Protein AF-A0A1G7ACK4-F1 (afdb_monomer)

Foldseek 3Di:
DDPVVVVVVVVVVVVVVVCVVVVPADDLCLLLCLLAVLCVLVQCFFVSVVVVVVVLVVPDDDPPRDPQLLVVLVVSLVSLVVSLVSLVPHDDDPLSPQLSVLSNVLSVLSNVCSVPLSNVLSVCVRVVPDPVVSVVSSVVCCPPSVVVNVVSNVSNVVSSVVSCVVNVHDDDDDDD

Mean predicted aligned error: 7.52 Å

Solvent-accessible surface area (backbone atoms only — not comparable to full-atom values): 9971 Å² total; per-residue (Å²): 135,53,77,67,56,54,53,51,51,54,53,53,53,54,55,58,57,66,54,54,75,67,73,78,60,80,52,71,64,58,52,44,42,47,38,46,57,58,46,63,83,61,52,58,53,48,54,53,33,56,54,50,52,55,49,46,62,72,74,55,80,65,95,86,58,74,82,46,47,49,59,50,46,50,57,50,49,54,51,48,51,53,45,43,51,54,41,70,69,52,82,78,44,91,84,48,37,67,35,43,55,30,27,50,53,35,44,54,50,50,52,50,40,50,74,43,64,51,42,53,52,21,45,39,59,67,70,64,54,59,64,71,60,53,53,51,52,39,52,56,36,41,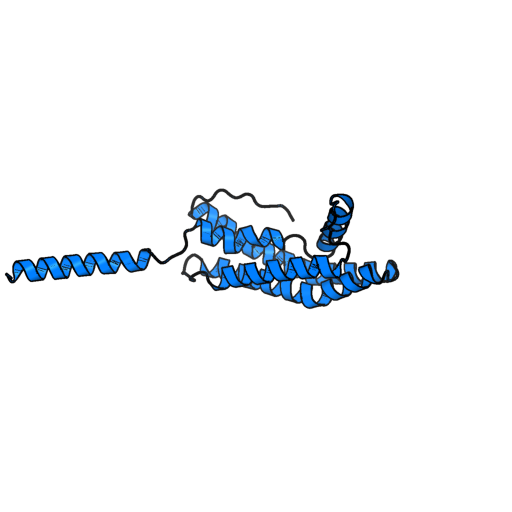73,50,58,33,54,60,45,50,57,34,50,51,53,22,48,60,43,41,56,51,51,28,61,78,68,72,51,88,80,88,81,77,90,116

Nearest PDB structures (foldseek):
  8eat-assembly1_o  TM=4.303E-01  e=1.686E+00  Saccharomyces cerevisiae
  6pe4-assembly1_H  TM=4.263E-01  e=5.429E+00  Saccharomyces cerevisiae S288C
  8omq-assembly1_B  TM=2.177E-01  e=5.429E+00  Homo sapiens

Radius of gyration: 22.84 Å; Cα contacts (8 Å, |Δi|>4): 135; chains: 1; bounding box: 39×34×85 Å

Sequence (176 aa):
MSLQSIRIYVLMVAVLTATACKFQQNSPEEYFDQAALNTNDISRFGTYYFEGYQKYLKSTSGSGKVTSCEEYLKNSISRAENNLEKVKQLKQTTETRQMLEASIALHSYVLTSYKSEHLEIAKMIDMHEPEAQINQALTSLDNKPYNAFIDKYNKLWKLASKYAKDNKIEVEEMPF

Structure (mmCIF, N/CA/C/O backbone):
data_AF-A0A1G7ACK4-F1
#
_entry.id   AF-A0A1G7ACK4-F1
#
loop_
_atom_site.group_PDB
_atom_site.id
_atom_site.type_symbol
_atom_site.label_atom_id
_atom_site.label_alt_id
_atom_site.label_comp_id
_atom_site.label_asym_id
_atom_site.label_entity_id
_atom_site.label_seq_id
_atom_site.pdbx_PDB_ins_code
_atom_site.Cartn_x
_atom_site.Cartn_y
_atom_site.Cartn_z
_atom_site.occupancy
_atom_site.B_iso_or_equiv
_atom_site.auth_seq_id
_atom_site.auth_comp_id
_atom_site.auth_asym_id
_atom_site.auth_atom_id
_atom_site.pdbx_PDB_model_num
ATOM 1 N N . MET A 1 1 ? -10.278 10.382 61.209 1.00 59.22 1 MET A N 1
ATOM 2 C CA . MET A 1 1 ? -11.071 10.200 59.971 1.00 59.22 1 MET A CA 1
ATOM 3 C C . MET A 1 1 ? -12.175 9.193 60.272 1.00 59.22 1 MET A C 1
ATOM 5 O O . MET A 1 1 ? -11.853 8.156 60.837 1.00 59.22 1 MET A O 1
ATOM 9 N N . SER A 1 2 ? -13.454 9.509 60.031 1.00 71.62 2 SER A N 1
ATOM 10 C CA . SER A 1 2 ? -14.555 8.610 60.426 1.00 71.62 2 SER A CA 1
ATOM 11 C C . SER A 1 2 ? -14.668 7.415 59.469 1.00 71.62 2 SER A C 1
ATOM 13 O O . SER A 1 2 ? -14.250 7.496 58.311 1.00 71.62 2 SER A O 1
ATOM 15 N N . LEU A 1 3 ? -15.262 6.306 59.926 1.00 71.69 3 LEU A N 1
ATOM 16 C CA . LEU A 1 3 ? -15.507 5.115 59.095 1.00 71.69 3 LEU A CA 1
ATOM 17 C C . LEU A 1 3 ? -16.347 5.448 57.843 1.00 71.69 3 LEU A C 1
ATOM 19 O O . LEU A 1 3 ? -16.203 4.827 56.792 1.00 71.69 3 LEU A O 1
ATOM 23 N N . GLN A 1 4 ? -17.197 6.471 57.954 1.00 71.81 4 GLN A N 1
ATOM 24 C CA . GLN A 1 4 ? -18.022 6.999 56.873 1.00 71.81 4 GLN A CA 1
ATOM 25 C C . GLN A 1 4 ? -17.174 7.758 55.840 1.00 71.81 4 GLN A C 1
ATOM 27 O O . GLN A 1 4 ? -17.337 7.538 54.643 1.00 71.81 4 GLN A O 1
ATOM 32 N N . SER A 1 5 ? -16.205 8.565 56.292 1.00 68.19 5 SER A N 1
ATOM 33 C CA . SER A 1 5 ? -15.234 9.227 55.415 1.00 68.19 5 SER A CA 1
ATOM 34 C C . SER A 1 5 ? -14.391 8.208 54.643 1.00 68.19 5 SER A C 1
ATOM 36 O O . SER A 1 5 ? -14.234 8.351 53.437 1.00 68.19 5 SER A O 1
ATOM 38 N N . ILE A 1 6 ? -13.919 7.136 55.293 1.00 72.00 6 ILE A N 1
ATOM 39 C CA . ILE A 1 6 ? -13.129 6.072 54.639 1.00 72.00 6 ILE A CA 1
ATOM 40 C C . ILE A 1 6 ? -13.931 5.388 53.524 1.00 72.00 6 ILE A C 1
ATOM 42 O O . ILE A 1 6 ? -13.412 5.196 52.428 1.00 72.00 6 ILE A O 1
ATOM 46 N N . ARG A 1 7 ? -15.210 5.065 53.766 1.00 70.75 7 ARG A N 1
ATOM 47 C CA . ARG A 1 7 ? -16.089 4.456 52.750 1.00 70.75 7 ARG A CA 1
ATOM 48 C C . ARG A 1 7 ? -16.307 5.367 51.544 1.00 70.75 7 ARG A C 1
ATOM 50 O O . ARG A 1 7 ? -16.275 4.879 50.421 1.00 70.75 7 ARG A O 1
ATOM 57 N N . ILE A 1 8 ? -16.485 6.670 51.772 1.00 71.25 8 ILE A N 1
ATOM 58 C CA . ILE A 1 8 ? -16.633 7.662 50.69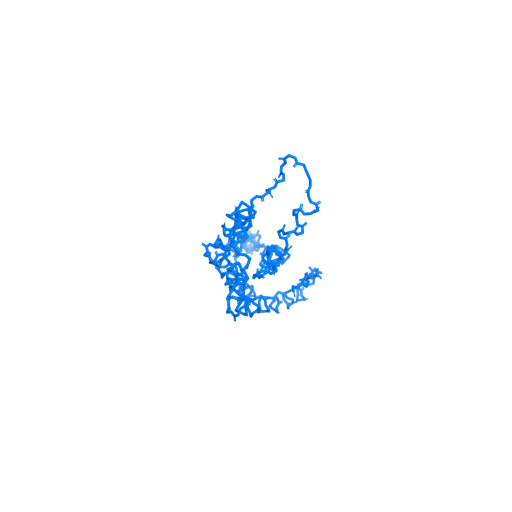8 1.00 71.25 8 ILE A CA 1
ATOM 59 C C . ILE A 1 8 ? -15.342 7.754 49.877 1.00 71.25 8 ILE A C 1
ATOM 61 O O . ILE A 1 8 ? -15.412 7.696 48.653 1.00 71.25 8 ILE A O 1
ATOM 65 N N . TYR A 1 9 ? -14.171 7.810 50.520 1.00 72.69 9 TYR A N 1
ATOM 66 C CA . TYR A 1 9 ? -12.887 7.840 49.810 1.00 72.69 9 TYR A CA 1
ATOM 67 C C . TYR A 1 9 ? -12.640 6.566 48.992 1.00 72.69 9 TYR A C 1
ATOM 69 O O . TYR A 1 9 ? -12.238 6.662 47.837 1.00 72.69 9 TYR A O 1
ATOM 77 N N . VAL A 1 10 ? -12.940 5.382 49.536 1.00 72.12 10 VAL A N 1
ATOM 78 C CA . VAL A 1 10 ? -12.799 4.107 48.807 1.00 72.12 10 VAL A CA 1
ATOM 79 C C . VAL A 1 10 ? -13.729 4.051 47.587 1.00 72.12 10 VAL A C 1
ATOM 81 O O . VAL A 1 10 ? -13.295 3.644 46.511 1.00 72.12 10 VAL A O 1
ATOM 84 N N . LEU A 1 11 ? -14.977 4.519 47.713 1.00 65.62 11 LEU A N 1
ATOM 85 C CA . LEU A 1 11 ? -15.921 4.615 46.591 1.00 65.62 11 LEU A CA 1
ATOM 86 C C . LEU A 1 11 ? -15.464 5.623 45.527 1.00 65.62 11 LEU A C 1
ATOM 88 O O . LEU A 1 11 ? -15.563 5.340 44.337 1.00 65.62 11 LEU A O 1
ATOM 92 N N . MET A 1 12 ? -14.915 6.770 45.931 1.00 64.88 12 MET A N 1
ATOM 93 C CA . MET A 1 12 ? -14.420 7.794 45.003 1.00 64.88 12 MET A CA 1
ATOM 94 C C . MET A 1 12 ? -13.190 7.305 44.218 1.00 64.88 12 MET A C 1
ATOM 96 O O . MET A 1 12 ? -13.116 7.490 43.006 1.00 64.88 12 MET A O 1
ATOM 100 N N . VAL A 1 13 ? -12.262 6.606 44.882 1.00 64.62 13 VAL A N 1
ATOM 101 C CA . VAL A 1 13 ? -11.075 5.994 44.252 1.00 64.62 13 VAL A CA 1
ATOM 102 C C . VAL A 1 13 ? -11.465 4.851 43.298 1.00 64.62 13 VAL A C 1
ATOM 104 O O . VAL A 1 13 ? -10.876 4.714 42.223 1.00 64.62 13 VAL A O 1
ATOM 107 N N . ALA A 1 14 ? -12.495 4.067 43.627 1.00 61.28 14 ALA A N 1
ATOM 108 C CA . ALA A 1 14 ? -13.016 3.018 42.745 1.00 61.28 14 ALA A CA 1
ATOM 109 C C . ALA A 1 14 ? -13.688 3.582 41.475 1.00 61.28 14 ALA A C 1
ATOM 111 O O . ALA A 1 14 ? -13.541 3.018 40.392 1.00 61.28 14 ALA A O 1
ATOM 112 N N . VAL A 1 15 ? -14.374 4.727 41.571 1.00 60.00 15 VAL A N 1
ATOM 113 C CA . VAL A 1 15 ? -14.981 5.402 40.408 1.00 60.00 15 VAL A CA 1
ATOM 114 C C . VAL A 1 15 ? -13.918 6.063 39.518 1.00 60.00 15 VAL A C 1
ATOM 116 O O . VAL A 1 15 ? -14.025 5.997 38.294 1.00 60.00 15 VAL A O 1
ATOM 119 N N . LEU A 1 16 ? -12.859 6.635 40.105 1.00 56.66 16 LEU A N 1
ATOM 120 C CA . LEU A 1 16 ? -11.752 7.268 39.368 1.00 56.66 16 LEU A CA 1
ATOM 121 C C . LEU A 1 16 ? -10.859 6.259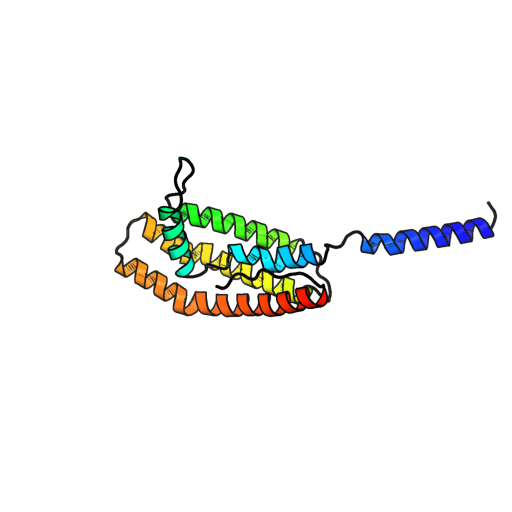 38.619 1.00 56.66 16 LEU A C 1
ATOM 123 O O . LEU A 1 16 ? -10.307 6.584 37.571 1.00 56.66 16 LEU A O 1
ATOM 127 N N . THR A 1 17 ? -10.730 5.025 39.112 1.00 56.56 17 THR A N 1
ATOM 128 C CA . THR A 1 17 ? -9.944 3.969 38.440 1.00 56.56 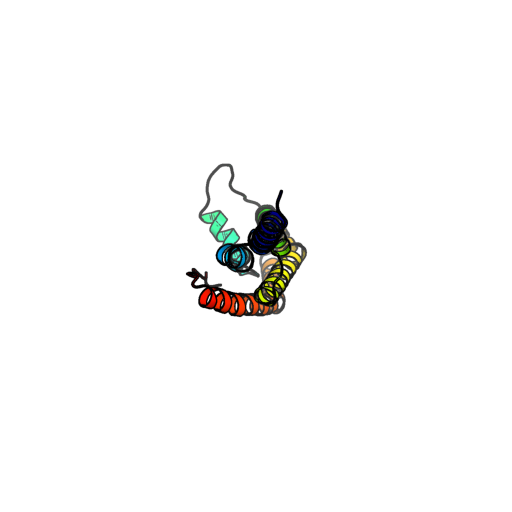17 THR A CA 1
ATOM 129 C C . THR A 1 17 ? -10.719 3.260 37.323 1.00 56.56 17 THR A C 1
ATOM 131 O O . THR A 1 17 ? -10.113 2.809 36.351 1.00 56.56 17 THR A O 1
ATOM 134 N N . ALA A 1 18 ? -12.055 3.222 37.393 1.00 55.41 18 ALA A N 1
ATOM 135 C CA . ALA A 1 18 ? -12.898 2.629 36.351 1.00 55.41 18 ALA A CA 1
ATOM 136 C C . ALA A 1 18 ? -12.983 3.485 35.069 1.00 55.41 18 ALA A C 1
ATOM 138 O O . ALA A 1 18 ? -13.183 2.946 33.978 1.00 55.41 18 ALA A O 1
ATOM 139 N N . THR A 1 19 ? -12.814 4.809 35.169 1.00 52.72 19 THR A N 1
ATOM 140 C CA . THR A 1 19 ? -12.807 5.713 34.005 1.00 52.72 19 THR A CA 1
ATOM 141 C C . THR A 1 19 ? -11.440 5.799 33.328 1.00 52.72 19 THR A C 1
ATOM 143 O O . THR A 1 19 ? -11.391 5.959 32.112 1.00 52.72 19 THR A O 1
ATOM 146 N N . ALA A 1 20 ? -10.338 5.596 34.059 1.00 51.69 20 ALA A N 1
ATOM 147 C CA . ALA A 1 20 ? -8.980 5.636 33.506 1.00 51.69 20 ALA A CA 1
ATOM 148 C C . ALA A 1 20 ? -8.730 4.573 32.415 1.00 51.69 20 ALA A C 1
ATOM 150 O O . ALA A 1 20 ? -8.031 4.841 31.443 1.00 51.69 20 ALA A O 1
ATOM 151 N N . CYS A 1 21 ? -9.375 3.401 32.496 1.00 50.31 21 CYS A N 1
ATOM 152 C CA . CYS A 1 21 ? -9.277 2.372 31.450 1.00 50.31 21 CYS A CA 1
ATOM 153 C C . CYS A 1 21 ? -9.909 2.781 30.104 1.00 50.31 21 CYS A C 1
ATOM 155 O O . CYS A 1 21 ? -9.610 2.154 29.088 1.00 50.31 21 CYS A O 1
ATOM 157 N N . LYS A 1 22 ? -10.769 3.812 30.078 1.00 49.31 22 LYS A N 1
ATOM 158 C CA . LYS A 1 22 ? -11.385 4.342 28.848 1.00 49.31 22 LYS A CA 1
ATOM 159 C C . LYS A 1 22 ? -10.587 5.484 28.206 1.00 49.31 22 LYS A C 1
ATOM 161 O O . LYS A 1 22 ? -10.892 5.853 27.083 1.00 49.31 22 LYS A O 1
ATOM 166 N N . PHE A 1 23 ? -9.572 6.022 28.887 1.00 51.78 23 PHE A N 1
ATOM 167 C CA . PHE A 1 23 ? -8.777 7.166 28.413 1.00 51.78 23 PHE A CA 1
ATOM 168 C C . PHE A 1 23 ? -7.562 6.783 27.557 1.00 51.78 23 PHE A C 1
ATOM 170 O O . PHE A 1 23 ? -6.808 7.652 27.136 1.00 51.78 23 PHE A O 1
ATOM 177 N N . GLN A 1 24 ? -7.361 5.492 27.295 1.00 58.88 24 GLN A N 1
ATOM 178 C CA . GLN A 1 24 ? -6.158 4.971 26.641 1.00 58.88 24 GLN A CA 1
ATOM 179 C C . GLN A 1 24 ? -6.489 4.181 25.371 1.00 58.88 24 GLN A C 1
ATOM 181 O O . GLN A 1 24 ? -5.847 3.179 25.056 1.00 58.88 24 GLN A O 1
ATOM 186 N N . GLN A 1 25 ? -7.559 4.580 24.689 1.00 74.00 25 GLN A N 1
ATOM 187 C CA . GLN A 1 25 ? -8.041 3.931 23.481 1.00 74.00 25 GLN A CA 1
ATOM 188 C C . GLN A 1 25 ? -8.150 4.976 22.376 1.00 74.00 25 GLN A C 1
ATOM 190 O O . GLN A 1 25 ? -8.609 6.087 22.637 1.00 74.00 25 GLN A O 1
ATOM 195 N N . ASN A 1 26 ? -7.706 4.617 21.173 1.00 90.19 26 ASN A N 1
ATOM 196 C CA . ASN A 1 26 ? -7.825 5.474 20.002 1.00 90.19 26 ASN A CA 1
ATOM 197 C C . ASN A 1 26 ? -9.290 5.850 19.736 1.00 90.19 26 ASN A C 1
ATOM 199 O O . ASN A 1 26 ? -10.195 5.063 20.046 1.00 90.19 26 ASN A O 1
ATOM 203 N N . SER A 1 27 ? -9.524 7.036 19.170 1.00 93.75 27 SER A N 1
ATOM 204 C CA . SER A 1 27 ? -10.869 7.414 18.722 1.00 93.75 27 SER A CA 1
ATOM 205 C C . SER A 1 27 ? -11.306 6.546 17.534 1.00 93.75 27 SER A C 1
ATOM 207 O O . SER A 1 27 ? -10.454 5.968 16.849 1.00 93.75 27 SER A O 1
ATOM 209 N N . PRO A 1 28 ? -12.617 6.426 17.258 1.00 95.44 28 PRO A N 1
ATOM 210 C CA . PRO A 1 28 ? -13.073 5.728 16.064 1.00 95.44 28 PRO A CA 1
ATOM 211 C C . PRO A 1 28 ? -12.461 6.267 14.768 1.00 95.44 28 PRO A C 1
ATOM 213 O O . PRO A 1 28 ? -12.048 5.491 13.911 1.00 95.44 28 PRO A O 1
ATOM 216 N N . GLU A 1 29 ? -12.327 7.583 14.653 1.00 95.69 29 GLU A N 1
ATOM 217 C CA . GLU A 1 29 ? -11.665 8.244 13.529 1.00 95.69 29 GLU A CA 1
ATOM 218 C C . GLU A 1 29 ? -10.207 7.793 13.413 1.00 95.69 29 GLU A C 1
ATOM 220 O O . GLU A 1 29 ? -9.797 7.348 12.350 1.00 95.69 29 GLU A O 1
ATOM 225 N N . GLU A 1 30 ? -9.444 7.772 14.510 1.00 95.94 30 GLU A N 1
ATOM 226 C CA . GLU A 1 30 ? -8.055 7.298 14.485 1.00 95.94 30 GLU A CA 1
ATOM 227 C C . GLU A 1 30 ? -7.936 5.830 14.046 1.00 95.94 30 GLU A C 1
ATOM 229 O O . GLU A 1 30 ? -7.008 5.482 13.312 1.00 95.94 30 GLU A O 1
ATOM 234 N N . TYR A 1 31 ? -8.864 4.961 14.468 1.00 97.00 31 TYR A N 1
ATOM 235 C CA . TYR A 1 31 ? -8.914 3.577 13.989 1.00 97.00 31 TYR A CA 1
ATOM 236 C C . TYR A 1 31 ? -9.194 3.510 12.488 1.00 97.00 31 TYR A C 1
ATOM 238 O O . TYR A 1 31 ? -8.528 2.750 11.783 1.00 97.00 31 TYR A O 1
ATOM 246 N N . PHE A 1 32 ? -10.179 4.267 12.006 1.00 96.75 32 PHE A N 1
ATOM 247 C CA . PHE A 1 32 ? -10.557 4.280 10.597 1.00 96.75 32 PHE A CA 1
ATOM 248 C C . PHE A 1 32 ? -9.438 4.851 9.720 1.00 96.75 32 PHE A C 1
ATOM 250 O O . PHE A 1 32 ? -9.041 4.223 8.738 1.00 96.75 32 PHE A O 1
ATOM 257 N N . ASP A 1 33 ? -8.869 5.986 10.114 1.00 96.06 33 ASP A N 1
ATOM 258 C CA . ASP A 1 33 ? -7.818 6.674 9.374 1.00 96.06 33 ASP A CA 1
ATOM 259 C C . ASP A 1 33 ? -6.591 5.782 9.215 1.00 96.06 33 ASP A C 1
ATOM 261 O O . ASP A 1 33 ? -6.061 5.589 8.118 1.00 96.06 33 ASP A O 1
ATOM 265 N N . GLN A 1 34 ? -6.150 5.185 10.321 1.00 97.38 34 GLN A N 1
ATOM 266 C CA . GLN A 1 34 ? -4.948 4.371 10.313 1.00 97.38 34 GLN A CA 1
ATOM 267 C C . GLN A 1 34 ? -5.159 3.027 9.621 1.00 97.38 34 GLN A C 1
ATOM 269 O O . GLN A 1 34 ? -4.292 2.617 8.851 1.00 97.38 34 GLN A O 1
ATOM 274 N N . ALA A 1 35 ? -6.283 2.348 9.868 1.00 97.31 35 ALA A N 1
ATOM 275 C CA . ALA A 1 35 ? -6.522 1.011 9.334 1.00 97.31 35 ALA A CA 1
ATOM 276 C C . ALA A 1 35 ? -7.034 1.006 7.890 1.00 97.31 35 ALA A C 1
ATOM 278 O O . ALA A 1 35 ? -6.751 0.050 7.169 1.00 97.31 35 ALA A O 1
ATOM 279 N N . ALA A 1 36 ? -7.784 2.026 7.470 1.00 95.94 36 ALA A N 1
ATOM 280 C CA . ALA A 1 36 ? -8.447 2.066 6.171 1.00 95.94 36 ALA A CA 1
ATOM 281 C C . ALA A 1 36 ? -7.974 3.236 5.309 1.00 95.94 36 ALA A C 1
ATOM 283 O O . ALA A 1 36 ? -7.438 2.995 4.228 1.00 95.94 36 ALA A O 1
ATOM 284 N N . LEU A 1 37 ? -8.096 4.484 5.772 1.00 95.06 37 LEU A N 1
ATOM 285 C CA . LEU A 1 37 ? -7.825 5.651 4.922 1.00 95.06 37 LEU A CA 1
ATOM 286 C C . LEU A 1 37 ? -6.371 5.692 4.428 1.00 95.06 37 LEU A C 1
ATOM 288 O O . LEU A 1 37 ? -6.121 5.915 3.245 1.00 95.06 37 LEU A O 1
ATOM 292 N N . ASN A 1 38 ? -5.408 5.366 5.292 1.00 95.69 38 ASN A N 1
ATOM 293 C CA . ASN A 1 38 ? -3.988 5.268 4.935 1.00 95.69 38 ASN A CA 1
ATOM 294 C C . ASN A 1 38 ? -3.686 4.204 3.863 1.00 95.69 38 ASN A C 1
ATOM 296 O O . ASN A 1 38 ? -2.600 4.209 3.279 1.00 95.69 38 ASN A O 1
ATOM 300 N N . THR A 1 39 ? -4.621 3.295 3.568 1.00 95.69 39 THR A N 1
ATOM 301 C CA . THR A 1 39 ? -4.455 2.331 2.469 1.00 95.69 39 THR A CA 1
ATOM 302 C C . THR A 1 39 ? -4.629 2.962 1.091 1.00 95.69 39 THR A C 1
ATOM 304 O O . THR A 1 39 ? -4.218 2.376 0.090 1.00 95.69 39 THR A O 1
ATOM 307 N N . ASN A 1 40 ? -5.113 4.205 1.022 1.00 92.38 40 ASN A N 1
ATOM 308 C CA . ASN A 1 40 ? -5.085 5.006 -0.197 1.00 92.38 40 ASN A CA 1
ATOM 309 C C . ASN A 1 40 ? -3.657 5.173 -0.746 1.00 92.38 40 ASN A C 1
ATOM 311 O O . ASN A 1 40 ? -3.478 5.153 -1.965 1.00 92.38 40 ASN A O 1
ATOM 315 N N . ASP A 1 41 ? -2.634 5.223 0.118 1.00 92.81 41 ASP A N 1
ATOM 316 C CA . ASP A 1 41 ? -1.218 5.293 -0.286 1.00 92.81 41 ASP A CA 1
ATOM 317 C C . ASP A 1 41 ? -0.728 4.039 -1.034 1.00 92.81 41 ASP A C 1
ATOM 319 O O . ASP A 1 41 ? 0.283 4.089 -1.739 1.00 92.81 41 ASP A O 1
ATOM 323 N N . ILE A 1 42 ? -1.427 2.912 -0.876 1.00 95.31 42 ILE A N 1
ATOM 324 C CA . ILE A 1 42 ? -1.111 1.620 -1.504 1.00 95.31 42 ILE A CA 1
ATOM 325 C C . ILE A 1 42 ? -2.202 1.147 -2.476 1.00 95.31 42 ILE A C 1
ATOM 327 O O . ILE A 1 42 ? -2.154 0.012 -2.939 1.00 95.31 42 ILE A O 1
ATOM 331 N N . SER A 1 43 ? -3.178 2.005 -2.790 1.00 92.12 43 SER A N 1
ATOM 332 C CA . SER A 1 43 ? -4.294 1.689 -3.697 1.00 92.12 43 SER A CA 1
ATOM 333 C C . SER A 1 43 ? -3.845 1.495 -5.149 1.00 92.12 43 SER A C 1
ATOM 335 O O . SER A 1 43 ? -4.418 0.700 -5.889 1.00 92.12 43 SER A O 1
ATOM 337 N N . ARG A 1 44 ? -2.776 2.192 -5.555 1.00 90.00 44 ARG A N 1
ATOM 338 C CA . ARG A 1 44 ? -2.163 2.060 -6.880 1.00 90.00 44 ARG A CA 1
ATOM 339 C C . ARG A 1 44 ? -1.201 0.880 -6.874 1.00 90.00 44 ARG A C 1
ATOM 341 O O . ARG A 1 44 ? -0.007 1.066 -6.680 1.00 90.00 44 ARG A O 1
ATOM 348 N N . PHE A 1 45 ? -1.738 -0.322 -7.035 1.00 94.81 45 PHE A N 1
ATOM 349 C CA . PHE A 1 45 ? -0.980 -1.572 -7.078 1.00 94.81 45 PHE A CA 1
ATOM 350 C C . PHE A 1 45 ? -0.937 -2.145 -8.502 1.00 94.81 45 PHE A C 1
ATOM 352 O O . PHE A 1 45 ? -1.801 -1.837 -9.321 1.00 94.81 45 PHE A O 1
ATOM 359 N N . GLY A 1 46 ? 0.040 -3.003 -8.801 1.00 95.44 46 GLY A N 1
ATOM 360 C CA . GLY A 1 46 ? 0.159 -3.627 -10.120 1.00 95.44 46 GLY A CA 1
ATOM 361 C C . GLY A 1 46 ? 0.683 -2.649 -11.170 1.00 95.44 46 GLY A C 1
ATOM 362 O O . GLY A 1 46 ? 1.400 -1.700 -10.841 1.00 95.44 46 GLY A O 1
ATOM 363 N N . THR A 1 47 ? 0.288 -2.826 -12.431 1.00 95.38 47 THR A N 1
ATOM 364 C CA . THR A 1 47 ? 0.645 -1.888 -13.512 1.00 95.38 47 THR A CA 1
ATOM 365 C C . THR A 1 47 ? 0.221 -0.450 -13.204 1.00 95.38 47 THR A C 1
ATOM 367 O O . THR A 1 47 ? 0.952 0.496 -13.512 1.00 95.38 47 THR A O 1
ATOM 370 N N . TYR A 1 48 ? -0.897 -0.268 -12.493 1.00 94.25 48 TYR A N 1
ATOM 371 C CA . TYR A 1 48 ? -1.406 1.055 -12.130 1.00 94.25 48 TYR A CA 1
ATOM 372 C C . TYR A 1 48 ? -0.427 1.870 -11.262 1.00 94.25 48 TYR A C 1
ATOM 374 O O . TYR A 1 48 ? -0.399 3.104 -11.331 1.00 94.25 48 TYR A O 1
ATOM 382 N N . TYR A 1 49 ? 0.446 1.203 -10.497 1.00 96.75 49 TYR A N 1
ATOM 383 C CA . TYR A 1 49 ? 1.541 1.863 -9.783 1.00 96.75 49 TYR A CA 1
ATOM 384 C C . TYR A 1 49 ? 2.461 2.638 -10.744 1.00 96.75 49 TYR A C 1
ATOM 386 O O . TYR A 1 49 ? 2.763 3.819 -10.538 1.00 96.75 49 TYR A O 1
ATOM 394 N N . PHE A 1 50 ? 2.877 1.980 -11.827 1.00 97.81 50 PHE A N 1
ATOM 395 C CA . PHE A 1 50 ? 3.836 2.513 -12.792 1.00 97.81 50 PHE A CA 1
ATOM 396 C C . PHE A 1 50 ? 3.222 3.595 -13.680 1.00 97.81 50 PHE A C 1
ATOM 398 O O . PHE A 1 50 ? 3.886 4.586 -13.992 1.00 97.81 50 PHE A O 1
ATOM 405 N N . GLU A 1 51 ? 1.934 3.489 -14.006 1.00 95.56 51 GLU A N 1
ATOM 406 C CA . GLU A 1 51 ? 1.187 4.584 -14.634 1.00 95.56 51 GLU A CA 1
ATOM 407 C C . GLU A 1 51 ? 1.167 5.838 -13.744 1.00 95.56 51 GLU A C 1
ATOM 409 O O . GLU A 1 51 ? 1.336 6.967 -14.221 1.00 95.56 51 GLU A O 1
ATOM 414 N N . GLY A 1 52 ? 1.008 5.645 -12.430 1.00 95.38 52 GLY A N 1
ATOM 415 C CA . GLY A 1 52 ? 1.102 6.704 -11.428 1.00 95.38 52 GLY A CA 1
ATOM 416 C C . GLY A 1 52 ? 2.471 7.386 -11.422 1.00 95.38 52 GLY A C 1
ATOM 417 O O . GLY A 1 52 ? 2.543 8.618 -11.425 1.00 95.38 52 GLY A O 1
ATOM 418 N N . TYR A 1 53 ? 3.548 6.602 -11.485 1.00 97.19 53 TYR A N 1
ATOM 419 C CA . TYR A 1 53 ? 4.914 7.115 -11.609 1.00 97.19 53 TYR A CA 1
ATOM 420 C C . TYR A 1 53 ? 5.120 7.911 -12.912 1.00 97.19 53 TYR A C 1
ATOM 422 O O . TYR A 1 53 ? 5.631 9.033 -12.879 1.00 97.19 53 TYR A O 1
ATOM 430 N N . GLN A 1 54 ? 4.641 7.411 -14.055 1.00 96.06 54 GLN A N 1
ATOM 431 C CA . GLN A 1 54 ? 4.714 8.146 -15.324 1.00 96.06 54 GLN A CA 1
ATOM 432 C C . GLN A 1 54 ? 3.937 9.470 -15.281 1.00 96.06 54 GLN A C 1
ATOM 434 O O . GLN A 1 54 ? 4.405 10.483 -15.807 1.00 96.06 54 GLN A O 1
ATOM 439 N N . LYS A 1 55 ? 2.755 9.493 -14.648 1.00 95.25 55 LYS A N 1
ATOM 440 C CA . LYS A 1 55 ? 2.003 10.734 -14.406 1.00 95.25 55 LYS A CA 1
ATOM 441 C C . LYS A 1 55 ? 2.795 11.699 -13.529 1.00 95.25 55 LYS A C 1
ATOM 443 O O . LYS A 1 55 ? 2.927 12.858 -13.912 1.00 95.25 55 LYS A O 1
ATOM 448 N N . TYR A 1 56 ? 3.369 11.222 -12.424 1.00 95.31 56 TYR A N 1
ATOM 449 C CA . TYR A 1 56 ? 4.222 12.021 -11.540 1.00 95.31 56 TYR A CA 1
ATOM 450 C C . TYR A 1 56 ? 5.385 12.672 -12.305 1.00 95.31 56 TYR A C 1
ATOM 452 O O . TYR A 1 56 ? 5.605 13.879 -12.192 1.00 95.31 56 TYR A O 1
ATOM 460 N N . LEU A 1 57 ? 6.077 11.920 -13.169 1.00 95.50 57 LEU A N 1
ATOM 461 C CA . LEU A 1 57 ? 7.149 12.470 -14.002 1.00 95.50 57 LEU A CA 1
ATOM 462 C C . LEU A 1 57 ? 6.669 13.594 -14.929 1.00 95.50 57 LEU A C 1
ATOM 464 O O . LEU A 1 57 ? 7.436 14.516 -15.202 1.00 95.50 57 LEU A O 1
ATOM 468 N N . LYS A 1 58 ? 5.429 13.542 -15.416 1.00 94.62 58 LYS A N 1
ATOM 469 C CA . LYS A 1 58 ? 4.863 14.576 -16.295 1.00 94.62 58 LYS A CA 1
ATOM 470 C C . LYS A 1 58 ? 4.363 15.794 -15.517 1.00 94.62 58 LYS A C 1
ATOM 472 O O . LYS A 1 58 ? 4.476 16.909 -16.015 1.00 94.62 58 LYS A O 1
ATOM 477 N N . SER A 1 59 ? 3.813 15.593 -14.319 1.00 93.81 59 SER A N 1
ATOM 478 C CA . SER A 1 59 ? 3.157 16.647 -13.535 1.00 93.81 59 SER A CA 1
ATOM 479 C C . SER A 1 59 ? 4.067 17.363 -12.540 1.00 93.81 59 SER A C 1
ATOM 481 O O . SER A 1 59 ? 3.709 18.432 -12.055 1.00 93.81 59 SER A O 1
ATOM 483 N N . THR A 1 60 ? 5.214 16.780 -12.188 1.00 91.75 60 THR A N 1
ATOM 484 C CA . THR A 1 60 ? 6.100 17.319 -11.150 1.00 91.75 60 THR A CA 1
ATOM 485 C C . THR A 1 60 ? 7.361 17.938 -11.752 1.00 91.75 60 THR A C 1
ATOM 487 O O . THR A 1 60 ? 8.019 17.363 -12.626 1.00 91.75 60 THR A O 1
ATOM 490 N N . SER A 1 61 ? 7.724 19.115 -11.244 1.00 91.38 61 SER A N 1
ATOM 491 C CA . SER A 1 61 ? 8.918 19.885 -11.605 1.00 91.38 61 SER A CA 1
ATOM 492 C C . SER A 1 61 ? 9.640 20.386 -10.354 1.00 91.38 61 SER A C 1
ATOM 494 O O . SER A 1 61 ? 9.017 20.546 -9.308 1.00 91.38 61 SER A O 1
ATOM 496 N N . GLY A 1 62 ? 10.934 20.686 -10.470 1.00 92.50 62 GLY A N 1
ATOM 497 C CA . GLY A 1 62 ? 11.749 21.235 -9.381 1.00 92.50 62 GLY A CA 1
ATOM 498 C C . GLY A 1 62 ? 12.947 20.354 -9.030 1.00 92.50 62 GLY A C 1
ATOM 499 O O . GLY A 1 62 ? 13.042 19.209 -9.467 1.00 92.50 62 GLY A O 1
ATOM 500 N N . SER A 1 63 ? 13.869 20.902 -8.239 1.00 83.62 63 SER A N 1
ATOM 501 C CA . SER A 1 63 ? 15.142 20.257 -7.880 1.00 83.62 63 SER A CA 1
ATOM 502 C C . SER A 1 63 ? 14.994 19.008 -7.003 1.00 83.62 63 SER A C 1
ATOM 504 O O . SER A 1 63 ? 15.900 18.187 -6.981 1.00 83.62 63 SER A O 1
ATOM 506 N N . GLY A 1 64 ? 13.864 18.842 -6.309 1.00 87.88 64 GLY A N 1
ATOM 507 C CA . GLY A 1 64 ? 13.550 17.655 -5.501 1.00 87.88 64 GLY A CA 1
ATOM 508 C C . GLY A 1 64 ? 12.741 16.581 -6.236 1.00 87.88 64 GLY A C 1
ATOM 509 O O . GLY A 1 64 ? 12.172 15.701 -5.594 1.00 87.88 64 GLY A O 1
ATOM 510 N N . LYS A 1 65 ? 12.605 16.679 -7.564 1.00 92.94 65 LYS A N 1
ATOM 511 C CA . LYS A 1 65 ? 11.869 15.693 -8.358 1.00 92.94 65 LYS A CA 1
ATOM 512 C C . LYS A 1 65 ? 12.620 14.363 -8.372 1.00 92.94 65 LYS A C 1
ATOM 514 O O . LYS A 1 65 ? 13.763 14.303 -8.811 1.00 92.94 65 LYS A O 1
ATOM 519 N N . VAL A 1 66 ? 11.930 13.296 -7.985 1.00 94.50 66 VAL A N 1
ATOM 520 C CA . VAL A 1 66 ? 12.462 11.933 -8.034 1.00 94.50 66 VAL A CA 1
ATOM 521 C C . VAL A 1 66 ? 12.348 11.402 -9.459 1.00 94.50 66 VAL A C 1
ATOM 523 O O . VAL A 1 66 ? 11.250 11.188 -9.962 1.00 94.50 66 VAL A O 1
ATOM 526 N N . THR A 1 67 ? 13.465 11.214 -10.152 1.00 93.88 67 THR A N 1
ATOM 527 C CA . THR A 1 67 ? 13.435 10.740 -11.544 1.00 93.88 67 THR A CA 1
ATOM 528 C C . THR A 1 67 ? 13.620 9.238 -11.677 1.00 93.88 67 THR A C 1
ATOM 530 O O . THR A 1 67 ? 13.163 8.701 -12.674 1.00 93.88 67 THR A O 1
ATOM 533 N N . SER A 1 68 ? 14.206 8.554 -10.692 1.00 97.81 68 SER A N 1
ATOM 534 C CA . SER A 1 68 ? 14.316 7.089 -10.673 1.00 97.81 68 SER A CA 1
ATOM 535 C C . SER A 1 68 ? 13.002 6.441 -10.232 1.00 97.81 68 SER A C 1
ATOM 537 O O . SER A 1 68 ? 12.393 6.843 -9.236 1.00 97.81 68 SER A O 1
ATOM 539 N N . CYS A 1 69 ? 12.571 5.418 -10.966 1.00 98.31 69 CYS A N 1
ATOM 540 C CA . CYS A 1 69 ? 11.440 4.581 -10.601 1.00 98.31 69 CYS A CA 1
ATOM 541 C C . CYS A 1 69 ? 11.735 3.807 -9.309 1.00 98.31 69 CYS A C 1
ATOM 543 O O . CYS A 1 69 ? 10.883 3.747 -8.421 1.00 98.31 69 CYS A O 1
ATOM 545 N N . GLU A 1 70 ? 12.958 3.286 -9.150 1.00 98.44 70 GLU A N 1
ATOM 546 C CA . GLU A 1 70 ? 13.380 2.605 -7.923 1.00 98.44 70 GLU A CA 1
ATOM 547 C C . GLU A 1 70 ? 13.320 3.540 -6.704 1.00 98.44 70 GLU A C 1
ATOM 549 O O . GLU A 1 70 ? 12.820 3.155 -5.647 1.00 98.44 70 GLU A O 1
ATOM 554 N N . GLU A 1 71 ? 13.791 4.781 -6.824 1.00 98.12 71 GLU A N 1
ATOM 555 C CA . GLU A 1 71 ? 13.716 5.761 -5.735 1.00 98.12 71 GLU A CA 1
ATOM 556 C C . GLU A 1 71 ? 12.264 6.155 -5.412 1.00 98.12 71 GLU A C 1
ATOM 558 O O . GLU A 1 71 ? 11.876 6.239 -4.241 1.00 98.12 71 GLU A O 1
ATOM 563 N N . TYR A 1 72 ? 11.422 6.317 -6.436 1.00 98.00 72 TYR A N 1
ATOM 564 C CA . TYR A 1 72 ? 9.989 6.562 -6.264 1.00 98.00 72 TYR A CA 1
ATOM 565 C C . TYR A 1 72 ? 9.299 5.409 -5.504 1.00 98.00 72 TYR A C 1
ATOM 567 O O . TYR A 1 72 ? 8.494 5.640 -4.585 1.00 98.00 72 TYR A O 1
ATOM 575 N N . LEU A 1 73 ? 9.687 4.166 -5.807 1.00 98.50 73 LEU A N 1
ATOM 576 C CA . LEU A 1 73 ? 9.238 2.964 -5.107 1.00 98.50 73 LEU A CA 1
ATOM 577 C C . LEU A 1 73 ? 9.763 2.871 -3.679 1.00 98.50 73 LEU A C 1
ATOM 579 O O . LEU A 1 73 ? 8.975 2.590 -2.778 1.00 98.50 73 LEU A O 1
ATOM 583 N N . LYS A 1 74 ? 11.032 3.197 -3.419 1.00 98.31 74 LYS A 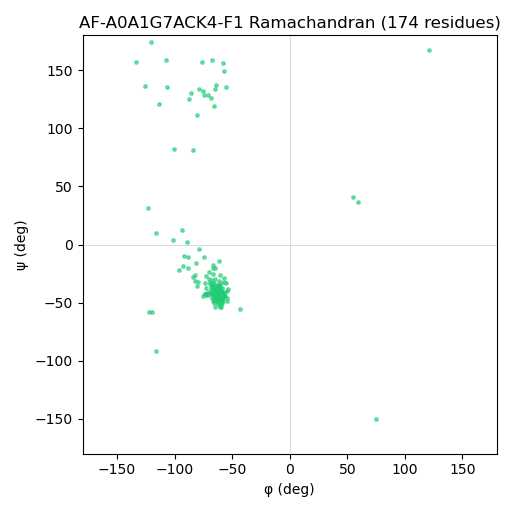N 1
ATOM 584 C CA . LYS A 1 74 ? 11.588 3.243 -2.053 1.00 98.31 74 LYS A CA 1
ATOM 585 C C . LYS A 1 74 ? 10.811 4.197 -1.151 1.00 98.31 74 LYS A C 1
ATOM 587 O O . LYS A 1 74 ? 10.473 3.842 -0.022 1.00 98.31 74 LYS A O 1
ATOM 592 N N . ASN A 1 75 ? 10.451 5.370 -1.666 1.00 97.38 75 ASN A N 1
ATOM 593 C CA . ASN A 1 75 ? 9.616 6.322 -0.932 1.00 97.38 75 ASN A CA 1
ATOM 594 C C . ASN A 1 75 ? 8.221 5.750 -0.631 1.00 97.38 75 ASN A C 1
ATOM 596 O O . ASN A 1 75 ? 7.668 5.981 0.444 1.00 97.38 75 ASN A O 1
ATOM 600 N N . SER A 1 76 ? 7.661 4.978 -1.564 1.00 97.75 76 SER A N 1
ATOM 601 C CA . SER A 1 76 ? 6.362 4.313 -1.398 1.00 97.75 76 SER A CA 1
ATOM 602 C C . SER A 1 76 ? 6.425 3.166 -0.382 1.00 97.75 76 SER A C 1
ATOM 604 O O . SER A 1 76 ? 5.541 3.061 0.466 1.00 97.75 76 SER A O 1
ATOM 606 N N . ILE A 1 77 ? 7.498 2.367 -0.401 1.00 98.56 77 ILE A N 1
ATOM 607 C CA . ILE A 1 77 ? 7.782 1.321 0.593 1.00 98.56 77 ILE A CA 1
ATOM 608 C C . ILE A 1 77 ? 7.878 1.934 1.990 1.00 98.56 77 ILE A C 1
ATOM 610 O O . ILE A 1 77 ? 7.172 1.484 2.884 1.00 98.56 77 ILE A O 1
ATOM 614 N N . SER A 1 78 ? 8.672 2.994 2.164 1.00 98.38 78 SER A N 1
ATOM 615 C CA . SER A 1 78 ? 8.843 3.662 3.462 1.00 98.38 78 SER A CA 1
ATOM 616 C C . SER A 1 78 ? 7.511 4.159 4.039 1.00 98.38 78 SER A C 1
ATOM 618 O O . SER A 1 78 ? 7.193 3.909 5.203 1.00 98.38 78 SER A O 1
ATOM 620 N N . ARG A 1 79 ? 6.663 4.801 3.220 1.00 97.81 79 ARG A N 1
ATOM 621 C CA . ARG A 1 79 ? 5.310 5.199 3.650 1.00 97.81 79 ARG A CA 1
ATOM 622 C C . ARG A 1 79 ? 4.449 3.994 4.035 1.00 97.81 79 ARG A C 1
ATOM 624 O O . ARG A 1 79 ? 3.824 4.014 5.093 1.00 97.81 79 ARG A O 1
ATOM 631 N N . ALA A 1 80 ? 4.446 2.938 3.223 1.00 98.12 80 ALA A N 1
ATOM 632 C CA . ALA A 1 80 ? 3.665 1.734 3.490 1.00 98.12 80 ALA A CA 1
ATOM 633 C C . ALA A 1 80 ? 4.125 0.985 4.758 1.00 98.12 80 ALA A C 1
ATOM 635 O O . ALA A 1 80 ? 3.282 0.465 5.486 1.00 98.12 80 ALA A O 1
ATOM 636 N N . GLU A 1 81 ? 5.428 0.958 5.055 1.00 98.62 81 GLU A N 1
ATOM 637 C CA . GLU A 1 81 ? 5.981 0.404 6.300 1.00 98.62 81 GLU A CA 1
ATOM 638 C C . GLU A 1 81 ? 5.546 1.213 7.520 1.00 98.62 81 GLU A C 1
ATOM 640 O O . GLU A 1 81 ? 5.073 0.638 8.500 1.00 98.62 81 GLU A O 1
ATOM 645 N N . ASN A 1 82 ? 5.632 2.543 7.438 1.00 98.50 82 ASN A N 1
ATOM 646 C CA . ASN A 1 82 ? 5.172 3.426 8.507 1.00 98.50 82 ASN A CA 1
ATOM 647 C C . ASN A 1 82 ? 3.669 3.264 8.768 1.00 98.50 82 ASN A C 1
ATOM 649 O O . ASN A 1 82 ? 3.244 3.219 9.921 1.00 98.50 82 ASN A O 1
ATOM 653 N N . ASN A 1 83 ? 2.856 3.149 7.714 1.00 98.44 83 ASN A N 1
ATOM 654 C CA . ASN A 1 83 ? 1.417 2.929 7.854 1.00 98.44 83 ASN A CA 1
ATOM 655 C C . ASN A 1 83 ? 1.116 1.551 8.466 1.00 98.44 83 ASN A C 1
ATOM 657 O O . ASN A 1 83 ? 0.297 1.465 9.378 1.00 98.44 83 ASN A O 1
ATOM 661 N N . LEU A 1 84 ? 1.829 0.493 8.062 1.00 98.69 84 LEU A N 1
ATOM 662 C CA . LEU A 1 84 ? 1.702 -0.826 8.688 1.00 98.69 84 LEU A CA 1
ATOM 663 C C . LEU A 1 84 ? 2.045 -0.791 10.184 1.00 98.69 84 LEU A C 1
ATOM 665 O O . LEU A 1 84 ? 1.356 -1.419 10.987 1.00 98.69 84 LEU A O 1
ATOM 669 N N . GLU A 1 85 ? 3.102 -0.076 10.566 1.00 98.38 85 GLU A N 1
ATOM 670 C CA . GLU A 1 85 ? 3.505 0.038 11.967 1.00 98.38 85 GLU A CA 1
ATOM 671 C C . GLU A 1 85 ? 2.450 0.771 12.804 1.00 98.38 85 GLU A C 1
ATOM 673 O O . GLU A 1 85 ? 2.072 0.282 13.866 1.00 98.38 85 GLU A O 1
ATOM 678 N N . LYS A 1 86 ? 1.884 1.871 12.289 1.00 97.69 86 LYS A N 1
ATOM 679 C CA . LYS A 1 86 ? 0.757 2.569 12.933 1.00 97.69 86 LYS A CA 1
ATOM 680 C C . LYS A 1 86 ? -0.413 1.621 13.208 1.00 97.69 86 LYS A C 1
ATOM 682 O O . LYS A 1 86 ? -0.884 1.536 14.338 1.00 97.69 86 LYS A O 1
ATOM 687 N N . VAL A 1 87 ? -0.820 0.826 12.213 1.00 97.88 87 VAL A N 1
ATOM 688 C CA . VAL A 1 87 ? -1.921 -0.143 12.371 1.00 97.88 87 VAL A CA 1
ATOM 689 C C . VAL A 1 87 ? -1.610 -1.192 13.439 1.00 97.88 87 VAL A C 1
ATOM 691 O O . VAL A 1 87 ? -2.488 -1.542 14.225 1.00 97.88 87 VAL A O 1
ATOM 694 N N . LYS A 1 88 ? -0.367 -1.684 13.506 1.00 97.19 88 LYS A N 1
ATOM 695 C CA . LYS A 1 88 ? 0.060 -2.659 14.525 1.00 97.19 88 LYS A CA 1
ATOM 696 C C . LYS A 1 88 ? 0.075 -2.090 15.944 1.00 97.19 88 LYS A C 1
ATOM 698 O O . LYS A 1 88 ? -0.050 -2.858 16.895 1.00 97.19 88 LYS A O 1
ATOM 703 N N . GLN A 1 89 ? 0.235 -0.777 16.091 1.00 96.25 89 GLN A N 1
ATOM 704 C CA . GLN A 1 89 ? 0.232 -0.096 17.387 1.00 96.25 89 GLN A CA 1
ATOM 705 C C . GLN A 1 89 ? -1.181 0.184 17.914 1.00 96.25 89 GLN A C 1
ATOM 707 O O . GLN A 1 89 ? -1.349 0.426 19.111 1.00 96.25 89 GLN A O 1
ATOM 712 N N . LEU A 1 90 ? -2.207 0.109 17.059 1.00 95.50 90 LEU A N 1
ATOM 713 C CA . LEU A 1 90 ? -3.595 0.257 17.484 1.00 95.50 90 LEU A CA 1
ATOM 714 C C . LEU A 1 90 ? -4.000 -0.879 18.422 1.00 95.50 90 LEU A C 1
ATOM 716 O O . LEU A 1 90 ? -3.811 -2.066 18.146 1.00 95.50 90 LEU A O 1
ATOM 720 N N . LYS A 1 91 ? -4.653 -0.521 19.529 1.00 93.31 91 LYS A N 1
ATOM 721 C CA . LYS A 1 91 ? -5.178 -1.516 20.465 1.00 93.31 91 LYS A CA 1
ATOM 722 C C . LYS A 1 91 ? -6.288 -2.321 19.796 1.00 93.31 91 LYS A C 1
ATOM 724 O O . LYS A 1 91 ? -7.335 -1.782 19.443 1.00 93.31 91 LYS A O 1
ATOM 729 N N . GLN A 1 92 ? -6.106 -3.627 19.683 1.00 93.50 92 GLN A N 1
ATOM 730 C CA . GLN A 1 92 ? -7.131 -4.502 19.132 1.00 93.50 92 GLN A CA 1
ATOM 731 C C . GLN A 1 92 ? -8.312 -4.655 20.102 1.00 93.50 92 GLN A C 1
ATOM 733 O O . GLN A 1 92 ? -8.133 -5.001 21.272 1.00 93.50 92 GLN A O 1
ATOM 738 N N . THR A 1 93 ? -9.534 -4.430 19.615 1.00 93.38 93 THR A N 1
ATOM 739 C CA . THR A 1 93 ? -10.776 -4.678 20.365 1.00 93.38 93 THR A CA 1
ATOM 740 C C . THR A 1 93 ? -11.655 -5.690 19.645 1.00 93.38 93 THR A C 1
ATOM 742 O O . THR A 1 93 ? -11.355 -6.122 18.532 1.00 93.38 93 THR A O 1
ATOM 745 N N . THR A 1 94 ? -12.764 -6.094 20.269 1.00 93.56 94 THR A N 1
ATOM 746 C CA . THR A 1 94 ? -13.723 -6.990 19.612 1.00 93.56 94 THR A CA 1
ATOM 747 C C . THR A 1 94 ? -14.320 -6.396 18.345 1.00 93.56 94 THR A C 1
ATOM 749 O O . THR A 1 94 ? -14.511 -7.140 17.386 1.00 93.56 94 THR A O 1
ATOM 752 N N . GLU A 1 95 ? -14.556 -5.086 18.336 1.00 94.00 95 GLU A N 1
ATOM 753 C CA . GLU A 1 95 ? -15.108 -4.351 17.200 1.00 94.00 95 GLU A CA 1
ATOM 754 C C . GLU A 1 95 ? -14.069 -4.152 16.089 1.00 94.00 95 GLU A C 1
ATOM 756 O O . GLU A 1 95 ? -14.360 -4.396 14.921 1.00 94.00 95 GLU A O 1
ATOM 761 N N . THR A 1 96 ? -12.835 -3.774 16.439 1.00 96.31 96 THR A N 1
ATOM 762 C CA . THR A 1 96 ? -11.823 -3.365 15.449 1.00 96.31 96 THR A CA 1
ATOM 763 C C . THR A 1 96 ? -10.995 -4.525 14.903 1.00 96.31 96 THR A C 1
ATOM 765 O O . THR A 1 96 ? -10.432 -4.413 13.816 1.00 96.31 96 THR A O 1
ATOM 768 N N . ARG A 1 97 ? -10.948 -5.666 15.607 1.00 97.44 97 ARG A N 1
ATOM 769 C CA . ARG A 1 97 ? -10.097 -6.827 15.285 1.00 97.44 97 ARG A CA 1
ATOM 770 C C . ARG A 1 97 ? -10.069 -7.197 13.807 1.00 97.44 97 ARG A C 1
ATOM 772 O O . ARG A 1 97 ? -8.993 -7.261 13.227 1.00 97.44 97 ARG A O 1
ATOM 779 N N . GLN A 1 98 ? -11.229 -7.436 13.200 1.00 98.25 98 GLN A N 1
ATOM 780 C CA . GLN A 1 98 ? -11.273 -7.928 11.821 1.00 98.25 98 GLN A CA 1
ATOM 781 C C . GLN A 1 98 ? -10.756 -6.887 10.822 1.00 98.25 98 GLN A C 1
ATOM 783 O O . GLN A 1 98 ? -10.097 -7.253 9.850 1.00 98.25 98 GLN A O 1
ATOM 788 N N . MET A 1 99 ? -11.033 -5.602 11.067 1.00 98.38 99 MET A N 1
ATOM 789 C CA . MET A 1 99 ? -10.549 -4.500 10.235 1.00 98.38 99 MET A CA 1
ATOM 790 C C . MET A 1 99 ? -9.026 -4.362 10.345 1.00 98.38 99 MET A C 1
ATOM 792 O O . MET A 1 99 ? -8.351 -4.297 9.321 1.00 98.38 99 MET A O 1
ATOM 796 N N . LEU A 1 100 ? -8.477 -4.398 11.565 1.00 98.62 100 LEU A N 1
ATOM 797 C CA . LEU A 1 100 ? -7.029 -4.317 11.789 1.00 98.62 100 LEU A CA 1
ATOM 798 C C . LEU A 1 100 ? -6.289 -5.504 11.163 1.00 98.62 100 LEU A C 1
ATOM 800 O O . LEU A 1 100 ? -5.296 -5.316 10.466 1.00 98.62 100 LEU A O 1
ATOM 804 N N . GLU A 1 101 ? -6.799 -6.724 11.342 1.00 98.69 101 GLU A N 1
ATOM 805 C CA . GLU A 1 101 ? -6.227 -7.928 10.727 1.00 98.69 101 GLU A CA 1
ATOM 806 C C . GLU A 1 101 ? -6.259 -7.858 9.192 1.00 98.69 101 GLU A C 1
ATOM 808 O O . GLU A 1 101 ? -5.280 -8.219 8.535 1.00 98.69 101 GLU A O 1
ATOM 813 N N . ALA A 1 102 ? -7.356 -7.368 8.603 1.00 98.75 102 ALA A N 1
ATOM 814 C CA . ALA A 1 102 ? -7.458 -7.173 7.158 1.00 98.75 102 ALA A CA 1
ATOM 815 C C . ALA A 1 102 ? -6.485 -6.097 6.648 1.00 98.75 102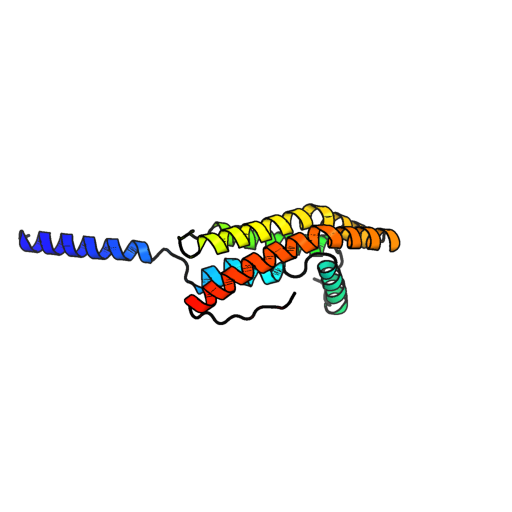 ALA A C 1
ATOM 817 O O . ALA A 1 102 ? -5.841 -6.306 5.620 1.00 98.75 102 ALA A O 1
ATOM 818 N N . SER A 1 103 ? -6.332 -4.996 7.386 1.00 98.62 103 SER A N 1
ATOM 819 C CA . SER A 1 103 ? -5.401 -3.911 7.062 1.00 98.62 103 SER A CA 1
ATOM 820 C C . SER A 1 103 ? -3.946 -4.382 7.093 1.00 98.62 103 SER A C 1
ATOM 822 O O . SER A 1 103 ? -3.212 -4.218 6.117 1.00 98.62 103 SER A O 1
ATOM 824 N N . ILE A 1 104 ? -3.551 -5.090 8.157 1.00 98.75 104 ILE A N 1
ATOM 825 C CA . ILE A 1 104 ? -2.223 -5.705 8.278 1.00 98.75 104 ILE A CA 1
ATOM 826 C C . ILE A 1 104 ? -1.975 -6.681 7.124 1.00 98.75 104 ILE A C 1
ATOM 828 O O . ILE A 1 104 ? -0.891 -6.675 6.533 1.00 98.75 104 ILE A O 1
ATOM 832 N N . ALA A 1 105 ? -2.963 -7.514 6.782 1.00 98.62 105 ALA A N 1
ATOM 833 C CA . ALA A 1 105 ? -2.839 -8.474 5.690 1.00 98.62 105 ALA A CA 1
ATOM 834 C C . ALA A 1 105 ? -2.669 -7.793 4.322 1.00 98.62 105 ALA A C 1
ATOM 836 O O . ALA A 1 105 ? -1.871 -8.269 3.513 1.00 98.62 105 ALA A O 1
ATOM 837 N N . LEU A 1 106 ? -3.385 -6.694 4.063 1.00 98.56 106 LEU A N 1
ATOM 838 C CA . LEU A 1 106 ? -3.240 -5.901 2.843 1.00 98.56 106 LEU A CA 1
ATOM 839 C C . LEU A 1 106 ? -1.853 -5.249 2.767 1.00 98.56 106 LEU A C 1
ATOM 841 O O . LEU A 1 106 ? -1.127 -5.476 1.801 1.00 98.56 106 LEU A O 1
ATOM 845 N N . HIS A 1 107 ? -1.449 -4.507 3.800 1.00 98.62 107 HIS A N 1
ATOM 846 C CA . HIS A 1 107 ? -0.143 -3.846 3.844 1.00 98.62 107 HIS A CA 1
ATOM 847 C C . HIS A 1 107 ? 1.018 -4.834 3.701 1.00 98.62 107 HIS A C 1
ATOM 849 O O . HIS A 1 107 ? 1.938 -4.591 2.924 1.00 98.62 107 HIS A O 1
ATOM 855 N N . SER A 1 108 ? 0.974 -5.966 4.411 1.00 98.56 108 SER A N 1
ATOM 856 C CA . SER A 1 108 ? 2.033 -6.985 4.335 1.00 98.56 108 SER A CA 1
ATOM 857 C C . SER A 1 108 ? 2.143 -7.576 2.931 1.00 98.56 108 SER A C 1
ATOM 859 O O . SER A 1 108 ? 3.244 -7.825 2.442 1.00 98.56 108 SER A O 1
ATOM 861 N N . TYR A 1 109 ? 1.003 -7.778 2.270 1.00 98.25 109 TYR A N 1
ATOM 862 C CA . TYR A 1 109 ? 0.958 -8.285 0.908 1.00 98.25 109 TYR A CA 1
ATOM 863 C C . TYR A 1 109 ? 1.547 -7.287 -0.092 1.00 98.25 109 TYR A C 1
ATOM 865 O O . TYR A 1 109 ? 2.433 -7.646 -0.867 1.00 98.25 109 TYR A O 1
ATOM 873 N N . VAL A 1 110 ? 1.120 -6.023 -0.019 1.00 98.00 110 VAL A N 1
ATOM 874 C CA . VAL A 1 110 ? 1.655 -4.966 -0.882 1.00 98.00 110 VAL A CA 1
ATOM 875 C C . VAL A 1 110 ? 3.150 -4.783 -0.656 1.00 98.00 110 VAL A C 1
ATOM 877 O O . VAL A 1 110 ? 3.904 -4.770 -1.619 1.00 98.00 110 VAL A O 1
ATOM 880 N N . LEU A 1 111 ? 3.606 -4.714 0.597 1.00 98.56 111 LEU A N 1
ATOM 881 C CA . LEU A 1 111 ? 5.028 -4.567 0.918 1.00 98.56 111 LEU A CA 1
ATOM 882 C C . LEU A 1 111 ? 5.872 -5.737 0.421 1.00 98.56 111 LEU A C 1
ATOM 884 O O . LEU A 1 111 ? 7.011 -5.520 0.017 1.00 98.56 111 LEU A O 1
ATOM 888 N N . THR A 1 112 ? 5.329 -6.957 0.445 1.00 98.12 112 THR A N 1
ATOM 889 C CA . THR A 1 112 ? 6.009 -8.120 -0.136 1.00 98.12 112 THR A CA 1
ATOM 890 C C . THR A 1 112 ? 6.245 -7.874 -1.619 1.00 98.12 112 THR A C 1
ATOM 892 O O . THR A 1 112 ? 7.393 -7.877 -2.048 1.00 98.12 112 THR A O 1
ATOM 895 N N . SER A 1 113 ? 5.191 -7.534 -2.365 1.00 97.75 113 SER A N 1
ATOM 896 C CA . SER A 1 113 ? 5.317 -7.317 -3.805 1.00 97.75 113 SER A CA 1
ATOM 897 C C . SER A 1 113 ? 6.110 -6.063 -4.177 1.00 97.75 113 SER A C 1
ATOM 899 O O . SER A 1 113 ? 6.839 -6.052 -5.167 1.00 97.75 113 SER A O 1
ATOM 901 N N . TYR A 1 114 ? 6.037 -5.008 -3.364 1.00 98.38 114 TYR A N 1
ATOM 902 C CA . TYR A 1 114 ? 6.865 -3.817 -3.537 1.00 98.38 114 TYR A CA 1
ATOM 903 C C . TYR A 1 114 ? 8.354 -4.130 -3.397 1.00 98.38 114 TYR A C 1
ATOM 905 O O . TYR A 1 114 ? 9.169 -3.527 -4.085 1.00 98.38 114 TYR A O 1
ATOM 913 N N . LYS A 1 115 ? 8.720 -5.074 -2.524 1.00 98.44 115 LYS A N 1
ATOM 914 C CA . LYS A 1 115 ? 10.113 -5.468 -2.278 1.00 98.44 115 LYS A CA 1
ATOM 915 C C . LYS A 1 115 ? 10.617 -6.573 -3.213 1.00 98.44 115 LYS A C 1
ATOM 917 O O . LYS A 1 115 ? 11.822 -6.817 -3.224 1.00 98.44 115 LYS A O 1
ATOM 922 N N . SER A 1 116 ? 9.735 -7.214 -3.979 1.00 97.25 116 SER A N 1
ATOM 923 C CA . SER A 1 116 ? 10.074 -8.202 -5.008 1.00 97.25 116 SER A CA 1
ATOM 924 C C . SER A 1 116 ? 9.678 -7.708 -6.400 1.00 97.25 116 SER A C 1
ATOM 926 O O . SER A 1 116 ? 10.468 -7.018 -7.044 1.00 97.25 116 SER A O 1
ATOM 928 N N . GLU A 1 117 ? 8.468 -8.021 -6.866 1.00 97.00 117 GLU A N 1
ATOM 929 C CA . GLU A 1 117 ? 8.096 -7.885 -8.279 1.00 97.00 117 GLU A CA 1
ATOM 930 C C . GLU A 1 117 ? 8.089 -6.423 -8.746 1.00 97.00 117 GLU A C 1
ATOM 932 O O . GLU A 1 117 ? 8.596 -6.119 -9.824 1.00 97.00 117 GLU A O 1
ATOM 937 N N . HIS A 1 118 ? 7.577 -5.487 -7.938 1.00 98.19 118 HIS A N 1
ATOM 938 C CA . HIS A 1 118 ? 7.597 -4.075 -8.338 1.00 98.19 118 HIS A CA 1
ATOM 939 C C . HIS A 1 118 ? 9.019 -3.511 -8.339 1.00 98.19 118 HIS A C 1
ATOM 941 O O . HIS A 1 118 ? 9.329 -2.659 -9.166 1.00 98.19 118 HIS A O 1
ATOM 947 N N . LEU A 1 119 ? 9.884 -3.969 -7.425 1.00 98.56 119 LEU A N 1
ATOM 948 C CA . LEU A 1 119 ? 11.277 -3.527 -7.370 1.00 98.56 119 LEU A CA 1
ATOM 949 C C . LEU A 1 119 ? 12.058 -4.004 -8.592 1.00 98.56 119 LEU A C 1
ATOM 951 O O . LEU A 1 119 ? 12.870 -3.251 -9.126 1.00 98.56 119 LEU A O 1
ATOM 955 N N . GLU A 1 120 ? 11.808 -5.232 -9.038 1.00 98.31 120 GLU A N 1
ATOM 956 C CA . GLU A 1 120 ? 12.369 -5.757 -10.280 1.00 98.31 120 GLU A CA 1
ATOM 957 C C . GLU A 1 120 ? 11.945 -4.899 -11.478 1.00 98.31 120 GLU A C 1
ATOM 959 O O . GLU A 1 120 ? 12.801 -4.386 -12.196 1.00 98.31 120 GLU A O 1
ATOM 964 N N . ILE A 1 121 ? 10.644 -4.634 -11.630 1.00 98.56 121 ILE A N 1
ATOM 965 C CA . ILE A 1 121 ? 10.123 -3.817 -12.737 1.00 98.56 121 ILE A CA 1
ATOM 966 C C . ILE A 1 121 ? 10.648 -2.376 -12.672 1.00 98.56 121 ILE A C 1
ATOM 968 O O . ILE A 1 121 ? 11.044 -1.820 -13.696 1.00 98.56 121 ILE A O 1
ATOM 972 N N . ALA A 1 122 ? 10.710 -1.768 -11.484 1.00 98.69 122 ALA A N 1
ATOM 973 C CA . ALA A 1 122 ? 11.246 -0.420 -11.308 1.00 98.69 122 ALA A CA 1
ATOM 974 C C . ALA A 1 122 ? 12.707 -0.321 -11.778 1.00 98.69 122 ALA A C 1
ATOM 976 O O . ALA A 1 122 ? 13.078 0.636 -12.457 1.00 98.69 122 ALA A O 1
ATOM 977 N N . LYS A 1 123 ? 13.520 -1.344 -11.484 1.00 98.56 123 LYS A N 1
ATOM 978 C CA . LYS A 1 123 ? 14.899 -1.437 -11.976 1.00 98.56 123 LYS A CA 1
ATOM 979 C C . LYS A 1 123 ? 14.958 -1.611 -13.487 1.00 98.56 123 LYS A C 1
ATOM 981 O O . LYS A 1 123 ? 15.777 -0.958 -14.122 1.00 98.56 123 LYS A O 1
ATOM 986 N N . MET A 1 124 ? 14.099 -2.450 -14.070 1.00 98.62 124 MET A N 1
ATOM 987 C CA . MET A 1 124 ? 14.029 -2.613 -15.529 1.00 98.62 124 MET A CA 1
ATOM 988 C C . MET A 1 124 ? 13.718 -1.285 -16.232 1.00 98.62 124 MET A C 1
ATOM 990 O O . MET A 1 124 ? 14.338 -0.966 -17.244 1.00 98.62 124 MET A O 1
ATOM 994 N N . ILE A 1 125 ? 12.797 -0.493 -15.672 1.00 98.31 125 ILE A N 1
ATOM 995 C CA . ILE A 1 125 ? 12.457 0.845 -16.174 1.00 98.31 125 ILE A CA 1
ATOM 996 C C . ILE A 1 125 ? 13.676 1.772 -16.111 1.00 98.31 125 ILE A C 1
ATOM 998 O O . ILE A 1 125 ? 14.024 2.385 -17.117 1.00 98.31 125 ILE A O 1
ATOM 1002 N N . ASP A 1 126 ? 14.356 1.846 -14.964 1.00 98.38 126 ASP A N 1
ATOM 1003 C CA . ASP A 1 126 ? 15.529 2.714 -14.789 1.00 98.38 126 ASP A CA 1
ATOM 1004 C C . ASP A 1 126 ? 16.719 2.287 -15.674 1.00 98.38 126 ASP A C 1
ATOM 1006 O O . ASP A 1 126 ? 17.471 3.129 -16.173 1.00 98.38 126 ASP A O 1
ATOM 1010 N N . MET A 1 127 ? 16.871 0.983 -15.921 1.00 98.31 127 MET A N 1
ATOM 1011 C CA . MET A 1 127 ? 17.888 0.418 -16.817 1.00 98.31 127 MET A CA 1
ATOM 1012 C C . MET A 1 127 ? 17.528 0.531 -18.304 1.00 98.31 127 MET A C 1
ATOM 1014 O O . MET A 1 127 ? 18.362 0.202 -19.144 1.00 98.31 127 MET A O 1
ATOM 1018 N N . HIS A 1 128 ? 16.339 1.042 -18.640 1.00 97.50 128 HIS A N 1
ATOM 1019 C CA . HIS A 1 128 ? 15.842 1.141 -20.015 1.00 97.50 128 HIS A CA 1
ATOM 1020 C C . HIS A 1 128 ? 15.841 -0.214 -20.742 1.00 97.50 128 HIS A C 1
ATOM 1022 O O . HIS A 1 128 ? 16.192 -0.303 -21.921 1.00 97.50 128 HIS A O 1
ATOM 1028 N N . GLU A 1 129 ? 15.449 -1.274 -20.029 1.00 98.38 129 GLU A N 1
ATOM 1029 C CA . GLU A 1 129 ? 15.279 -2.601 -20.620 1.00 98.38 129 GLU A CA 1
ATOM 1030 C C . GLU A 1 129 ? 14.261 -2.566 -21.778 1.00 98.38 129 GLU A C 1
ATOM 1032 O O . GLU A 1 129 ? 13.391 -1.688 -21.824 1.00 98.38 129 GLU A O 1
ATOM 1037 N N . PRO A 1 130 ? 14.319 -3.519 -22.729 1.00 98.38 130 PRO A N 1
ATOM 1038 C CA . PRO A 1 130 ? 13.395 -3.541 -23.855 1.00 98.38 130 PRO A CA 1
ATOM 1039 C C . PRO A 1 130 ? 11.927 -3.545 -23.411 1.00 98.38 130 PRO A C 1
ATOM 1041 O O . PRO A 1 130 ? 11.524 -4.335 -22.557 1.00 98.38 130 PRO A O 1
ATOM 1044 N N . GLU A 1 131 ? 11.100 -2.727 -24.066 1.00 96.75 131 GLU A N 1
ATOM 1045 C CA . GLU A 1 131 ? 9.682 -2.542 -23.719 1.00 96.75 131 GLU A CA 1
ATOM 1046 C C . GLU A 1 131 ? 8.906 -3.868 -23.658 1.00 96.75 131 GLU A C 1
ATOM 1048 O O . GLU A 1 131 ? 8.098 -4.083 -22.760 1.00 96.75 131 GLU A O 1
ATOM 1053 N N . ALA A 1 132 ? 9.203 -4.806 -24.564 1.00 97.7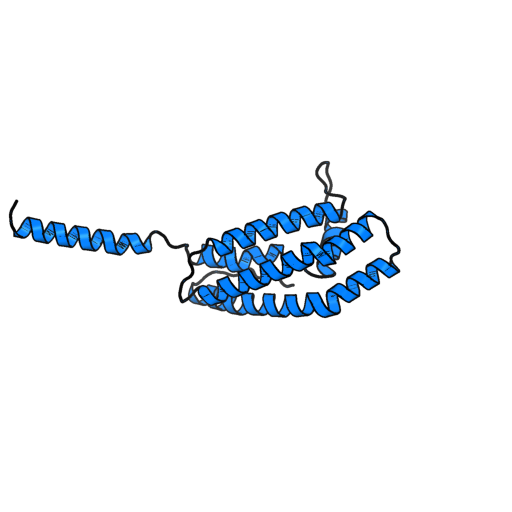5 132 ALA A N 1
ATOM 1054 C CA . ALA A 1 132 ? 8.591 -6.133 -24.562 1.00 97.75 132 ALA A CA 1
ATOM 1055 C C . ALA A 1 132 ? 8.844 -6.909 -23.253 1.00 97.75 132 ALA A C 1
ATOM 1057 O O . ALA A 1 132 ? 7.944 -7.598 -22.774 1.00 97.75 132 ALA A O 1
ATOM 1058 N N . GLN A 1 133 ? 10.035 -6.778 -22.656 1.00 98.19 133 GLN A N 1
ATOM 1059 C CA . GLN A 1 133 ? 10.367 -7.429 -21.385 1.00 98.19 133 GLN A CA 1
ATOM 1060 C C . GLN A 1 133 ? 9.641 -6.757 -20.216 1.00 98.19 133 GLN A C 1
ATOM 1062 O O . GLN A 1 133 ? 9.059 -7.443 -19.377 1.00 98.19 133 GLN A O 1
ATOM 1067 N N . ILE A 1 134 ? 9.613 -5.420 -20.195 1.00 98.06 134 ILE A N 1
ATOM 1068 C CA . ILE A 1 134 ? 8.884 -4.648 -19.178 1.00 98.06 134 ILE A CA 1
ATOM 1069 C C . ILE A 1 134 ? 7.388 -4.997 -19.226 1.00 98.06 134 ILE A C 1
ATOM 1071 O O . ILE A 1 134 ? 6.797 -5.333 -18.202 1.00 98.06 134 ILE A O 1
ATOM 1075 N N . ASN A 1 135 ? 6.786 -5.021 -20.418 1.00 97.38 135 ASN A N 1
ATOM 1076 C CA . ASN A 1 135 ? 5.372 -5.359 -20.608 1.00 97.38 135 ASN A CA 1
ATOM 1077 C C . ASN A 1 135 ? 5.047 -6.800 -20.183 1.00 97.38 135 ASN A C 1
ATOM 1079 O O . ASN A 1 135 ? 3.977 -7.058 -19.623 1.00 97.38 135 ASN A O 1
ATOM 1083 N N . GLN A 1 136 ? 5.964 -7.746 -20.400 1.00 96.88 136 GLN A N 1
ATOM 1084 C CA . GLN A 1 136 ? 5.807 -9.119 -19.919 1.00 96.88 136 GLN A CA 1
ATOM 1085 C C . GLN A 1 136 ? 5.820 -9.195 -18.382 1.00 96.88 136 GLN A C 1
ATOM 1087 O O . GLN A 1 136 ? 5.003 -9.914 -17.794 1.00 96.88 136 GLN A O 1
ATOM 1092 N N . ALA A 1 137 ? 6.716 -8.453 -17.727 1.00 96.69 137 ALA A N 1
ATOM 1093 C CA . ALA A 1 137 ? 6.786 -8.393 -16.270 1.00 96.69 137 ALA A CA 1
ATOM 1094 C C . ALA A 1 137 ? 5.527 -7.736 -15.670 1.00 96.69 137 ALA A C 1
ATOM 1096 O O . ALA A 1 137 ? 4.927 -8.296 -14.752 1.00 96.69 137 ALA A O 1
ATOM 1097 N N . LEU A 1 138 ? 5.053 -6.630 -16.259 1.00 96.25 138 LEU A N 1
ATOM 1098 C CA . LEU A 1 138 ? 3.794 -5.964 -15.892 1.00 96.25 138 LEU A CA 1
ATOM 1099 C C . LEU A 1 138 ? 2.581 -6.899 -16.033 1.00 96.25 138 LEU A C 1
ATOM 1101 O O . LEU A 1 138 ? 1.796 -7.061 -15.103 1.00 96.25 138 LEU A O 1
ATOM 1105 N N . THR A 1 139 ? 2.479 -7.622 -17.151 1.00 94.56 139 THR A N 1
ATOM 1106 C CA . THR A 1 139 ? 1.403 -8.609 -17.362 1.00 94.56 139 THR A CA 1
ATOM 1107 C C . THR A 1 139 ? 1.436 -9.719 -16.303 1.00 94.56 139 THR A C 1
ATOM 1109 O O . THR A 1 139 ? 0.399 -10.186 -15.826 1.00 94.56 139 THR A O 1
ATOM 1112 N N . SER A 1 140 ? 2.633 -10.163 -15.914 1.00 92.88 140 SER A N 1
ATOM 1113 C CA . SER A 1 140 ? 2.803 -11.189 -14.879 1.00 92.88 140 SER A CA 1
ATOM 1114 C C . SER A 1 140 ? 2.389 -10.679 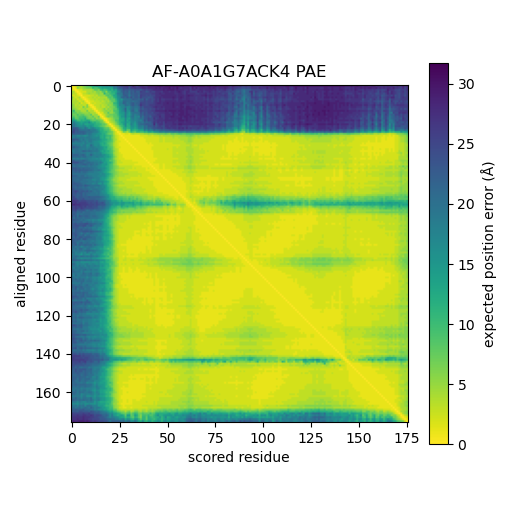-13.494 1.00 92.88 140 SER A C 1
ATOM 1116 O O . SER A 1 140 ? 1.774 -11.428 -12.729 1.00 92.88 140 SER A O 1
ATOM 1118 N N . LEU A 1 141 ? 2.674 -9.406 -13.203 1.00 93.88 141 LEU A N 1
ATOM 1119 C CA . LEU A 1 141 ? 2.259 -8.712 -11.986 1.00 93.88 141 LEU A CA 1
ATOM 1120 C C . LEU A 1 141 ? 0.726 -8.577 -11.890 1.00 93.88 141 LEU A C 1
ATOM 1122 O O . LEU A 1 141 ? 0.154 -8.777 -10.816 1.00 93.88 141 LEU A O 1
ATOM 1126 N N . ASP A 1 142 ? 0.039 -8.327 -13.002 1.00 90.50 142 ASP A N 1
ATOM 1127 C CA . ASP A 1 142 ? -1.418 -8.151 -12.986 1.00 90.50 142 ASP A CA 1
ATOM 1128 C C . ASP A 1 142 ? -2.194 -9.479 -12.926 1.00 90.50 142 ASP A C 1
ATOM 1130 O O . ASP A 1 142 ? -3.241 -9.578 -12.287 1.00 90.50 142 ASP A O 1
ATOM 1134 N N . ASN A 1 143 ? -1.674 -10.559 -13.513 1.00 85.12 143 ASN A N 1
ATOM 1135 C CA . ASN A 1 143 ? -2.411 -11.828 -13.572 1.00 85.12 143 ASN A CA 1
ATOM 1136 C C . ASN A 1 143 ? -2.620 -12.508 -12.207 1.00 85.12 143 ASN A C 1
ATOM 1138 O O . ASN A 1 143 ? -3.640 -13.166 -11.982 1.00 85.12 143 ASN A O 1
ATOM 1142 N N . LYS A 1 144 ? -1.647 -12.406 -11.297 1.00 78.00 144 LYS A N 1
ATOM 1143 C CA . LYS A 1 144 ? -1.692 -13.087 -9.991 1.00 78.00 144 LYS A CA 1
ATOM 1144 C C . LYS A 1 144 ? -1.593 -12.091 -8.836 1.00 78.00 144 LYS A C 1
ATOM 1146 O O . LYS A 1 144 ? -2.532 -12.058 -8.035 1.00 78.00 144 LYS A O 1
ATOM 1151 N N . PRO A 1 145 ? -0.525 -11.272 -8.740 1.00 80.25 145 PRO A N 1
ATOM 1152 C CA . PRO A 1 145 ? -0.409 -10.322 -7.649 1.00 80.25 145 PRO A CA 1
ATOM 1153 C C . PRO A 1 145 ? -1.587 -9.349 -7.521 1.00 80.25 145 PRO A C 1
ATOM 1155 O O . PRO A 1 145 ? -2.077 -9.152 -6.408 1.00 80.25 145 PRO A O 1
ATOM 1158 N N . TYR A 1 146 ? -2.073 -8.781 -8.628 1.00 85.88 146 TYR A N 1
ATOM 1159 C CA . TYR A 1 146 ? -3.145 -7.780 -8.589 1.00 85.88 146 TYR A CA 1
ATOM 1160 C C . TYR A 1 146 ? -4.500 -8.348 -8.138 1.00 85.88 146 TYR A C 1
ATOM 1162 O O . TYR A 1 146 ? -5.141 -7.771 -7.265 1.00 85.88 146 TYR A O 1
ATOM 1170 N N . ASN A 1 147 ? -4.911 -9.524 -8.620 1.00 88.75 147 ASN A N 1
ATOM 1171 C CA . ASN A 1 147 ? -6.176 -10.142 -8.187 1.00 88.75 147 ASN A CA 1
ATOM 1172 C C . ASN A 1 147 ? -6.216 -10.388 -6.669 1.00 88.75 147 ASN A C 1
ATOM 1174 O O . ASN A 1 147 ? -7.176 -10.030 -5.988 1.00 88.75 147 ASN A O 1
ATOM 1178 N N . ALA A 1 148 ? -5.130 -10.927 -6.111 1.00 92.62 148 ALA A N 1
ATOM 1179 C CA . ALA A 1 148 ? -5.032 -11.134 -4.670 1.00 92.62 148 ALA A CA 1
ATOM 1180 C C . ALA A 1 148 ? -4.895 -9.818 -3.877 1.00 92.62 148 ALA A C 1
ATOM 1182 O O . ALA A 1 148 ? -5.262 -9.787 -2.699 1.00 92.62 148 ALA A O 1
ATOM 1183 N N . PHE A 1 149 ? -4.406 -8.735 -4.492 1.00 95.69 149 PHE A N 1
ATOM 1184 C CA . PHE A 1 149 ? -4.490 -7.389 -3.919 1.00 95.69 149 PHE A CA 1
ATOM 1185 C C . PHE A 1 149 ? -5.948 -6.922 -3.837 1.00 95.69 149 PHE A C 1
ATOM 1187 O O . PHE A 1 149 ? -6.388 -6.553 -2.748 1.00 95.69 149 PHE A O 1
ATOM 1194 N N . ILE A 1 150 ? -6.710 -7.016 -4.932 1.00 93.81 150 ILE A N 1
ATOM 1195 C CA . ILE A 1 150 ? -8.116 -6.590 -4.996 1.00 93.81 150 ILE A CA 1
ATOM 1196 C C . ILE A 1 150 ? -8.963 -7.311 -3.947 1.00 93.81 150 ILE A C 1
ATOM 1198 O O . ILE A 1 150 ? -9.715 -6.669 -3.215 1.00 93.81 150 ILE A O 1
ATOM 1202 N N . ASP A 1 151 ? -8.790 -8.623 -3.786 1.00 94.94 151 ASP A N 1
ATOM 1203 C CA . ASP A 1 151 ? -9.509 -9.390 -2.763 1.00 94.94 151 ASP A CA 1
ATOM 1204 C C . ASP A 1 151 ? -9.237 -8.873 -1.341 1.00 94.94 151 ASP A C 1
ATOM 1206 O O . ASP A 1 151 ? -10.146 -8.768 -0.510 1.00 94.94 151 ASP A O 1
ATOM 1210 N N . LYS A 1 152 ? -7.978 -8.532 -1.041 1.00 97.31 152 LYS A N 1
ATOM 1211 C CA . LYS A 1 152 ? -7.576 -8.001 0.270 1.00 97.31 152 LYS A CA 1
ATOM 1212 C C . LYS A 1 152 ? -8.084 -6.581 0.478 1.00 97.31 152 LYS A C 1
ATOM 1214 O O . LYS A 1 152 ? -8.589 -6.286 1.561 1.00 97.31 152 LYS A O 1
ATOM 1219 N N . TYR A 1 153 ? -7.976 -5.741 -0.547 1.00 96.00 153 TYR A N 1
ATOM 1220 C CA . TYR A 1 153 ? -8.436 -4.359 -0.522 1.00 96.00 153 TYR A CA 1
ATOM 1221 C C . TYR A 1 153 ? -9.951 -4.305 -0.299 1.00 96.00 153 TYR A C 1
ATOM 1223 O O . TYR A 1 153 ? -10.411 -3.720 0.680 1.00 96.00 153 TYR A O 1
ATOM 1231 N N . ASN A 1 154 ? -10.723 -5.047 -1.098 1.00 95.69 154 ASN A N 1
ATOM 1232 C CA . ASN A 1 154 ? -12.176 -5.158 -0.960 1.00 95.69 154 ASN A CA 1
ATOM 1233 C C . ASN A 1 154 ? -12.597 -5.699 0.409 1.00 95.69 154 ASN A C 1
ATOM 1235 O O . ASN A 1 154 ? -13.565 -5.222 1.005 1.00 95.69 154 ASN A O 1
ATOM 1239 N N . LYS A 1 155 ? -11.879 -6.700 0.934 1.00 97.56 155 LYS A N 1
ATOM 1240 C CA . LYS A 1 155 ? -12.155 -7.238 2.270 1.00 97.56 155 LYS A CA 1
ATOM 1241 C C . LYS A 1 155 ? -11.977 -6.172 3.348 1.00 97.56 155 LYS A C 1
ATOM 1243 O O . LYS A 1 155 ? -12.838 -6.068 4.222 1.00 97.56 155 LYS A O 1
ATOM 1248 N N . LEU A 1 156 ? -10.876 -5.420 3.306 1.00 97.69 156 LEU A N 1
ATOM 1249 C CA . LEU A 1 156 ? -10.630 -4.332 4.247 1.00 97.69 156 LEU A CA 1
ATOM 1250 C C . LEU A 1 156 ? -11.726 -3.274 4.146 1.00 97.69 156 LEU A C 1
ATOM 1252 O O . LEU A 1 156 ? -12.361 -2.971 5.153 1.00 97.69 156 LEU A O 1
ATOM 1256 N N . TRP A 1 157 ? -11.985 -2.756 2.947 1.00 95.94 157 TRP A N 1
ATOM 1257 C CA . TRP A 1 157 ? -12.917 -1.645 2.772 1.00 95.94 157 TRP A CA 1
ATOM 1258 C C . TRP A 1 157 ? -14.353 -2.025 3.101 1.00 95.94 157 TRP A C 1
ATOM 1260 O O . TRP A 1 157 ? -15.034 -1.269 3.780 1.00 95.94 157 TRP A O 1
ATOM 1270 N N . LYS A 1 158 ? -14.781 -3.261 2.830 1.00 96.56 158 LYS A N 1
ATOM 1271 C CA . LYS A 1 158 ? -16.071 -3.763 3.328 1.00 96.56 158 LYS A CA 1
ATOM 1272 C C . LYS A 1 158 ? -16.200 -3.670 4.857 1.00 96.56 158 LYS A C 1
ATOM 1274 O O . LYS A 1 158 ? -17.275 -3.349 5.366 1.00 96.56 158 LYS A O 1
ATOM 1279 N N . LEU A 1 159 ? -15.136 -3.990 5.595 1.00 97.75 159 LEU A N 1
ATOM 1280 C CA . LEU A 1 159 ? -15.115 -3.896 7.059 1.00 97.75 159 LEU A CA 1
ATOM 1281 C C . LEU A 1 159 ? -15.044 -2.434 7.516 1.00 97.75 159 LEU A C 1
ATOM 1283 O O . LEU A 1 159 ? -15.778 -2.047 8.423 1.00 97.75 159 LEU A O 1
ATOM 1287 N N . ALA A 1 160 ? -14.213 -1.628 6.856 1.00 96.31 160 ALA A N 1
ATOM 1288 C CA . ALA A 1 160 ? -14.023 -0.217 7.159 1.00 96.31 160 ALA A CA 1
ATOM 1289 C C . ALA A 1 160 ? -15.292 0.607 6.914 1.00 96.31 160 ALA A C 1
ATOM 1291 O O . ALA A 1 160 ? -15.689 1.371 7.785 1.00 96.31 160 ALA A O 1
ATOM 1292 N N . SER A 1 161 ? -15.999 0.404 5.798 1.00 95.50 161 SER A N 1
ATOM 1293 C CA . SER A 1 161 ? -17.263 1.093 5.510 1.00 95.50 161 SER A CA 1
ATOM 1294 C C . SER A 1 161 ? -18.338 0.756 6.544 1.00 95.50 161 SER A C 1
ATOM 1296 O O . SER A 1 161 ? -19.112 1.626 6.945 1.00 95.50 161 SER A O 1
ATOM 1298 N N . LYS A 1 162 ? -18.386 -0.498 7.021 1.00 96.44 162 LYS A N 1
ATOM 1299 C CA . LYS A 1 162 ? -19.272 -0.868 8.132 1.00 96.44 162 LYS A CA 1
ATOM 1300 C C . LYS A 1 162 ? -18.877 -0.136 9.416 1.00 96.44 162 LYS A C 1
ATOM 1302 O O . LYS A 1 162 ? -19.748 0.432 10.067 1.00 96.44 162 LYS A O 1
ATOM 1307 N N . TYR A 1 163 ? -17.591 -0.149 9.757 1.00 96.81 163 TYR A N 1
ATOM 1308 C CA . TYR A 1 163 ? -17.068 0.513 10.948 1.00 96.81 163 TYR A CA 1
ATOM 1309 C C . TYR A 1 163 ? -17.351 2.021 10.939 1.00 96.81 163 TYR A C 1
ATOM 1311 O O . TYR A 1 163 ? -17.871 2.554 11.918 1.00 96.81 163 TYR A O 1
ATOM 1319 N N . ALA A 1 164 ? -17.098 2.685 9.809 1.00 96.44 164 ALA A N 1
ATOM 1320 C CA . ALA A 1 164 ? -17.377 4.100 9.609 1.00 96.44 164 ALA A CA 1
ATOM 1321 C C . ALA A 1 164 ? -18.861 4.421 9.788 1.00 96.44 164 ALA A C 1
ATOM 1323 O O . ALA A 1 164 ? -19.208 5.337 10.528 1.00 96.44 164 ALA A O 1
ATOM 1324 N N . LYS A 1 165 ? -19.752 3.620 9.190 1.00 96.25 165 LYS A N 1
ATOM 1325 C CA . LYS A 1 165 ? -21.201 3.784 9.356 1.00 96.25 165 LYS A CA 1
ATOM 1326 C C . LYS A 1 165 ? -21.631 3.652 10.818 1.00 96.25 165 LYS A C 1
ATOM 1328 O 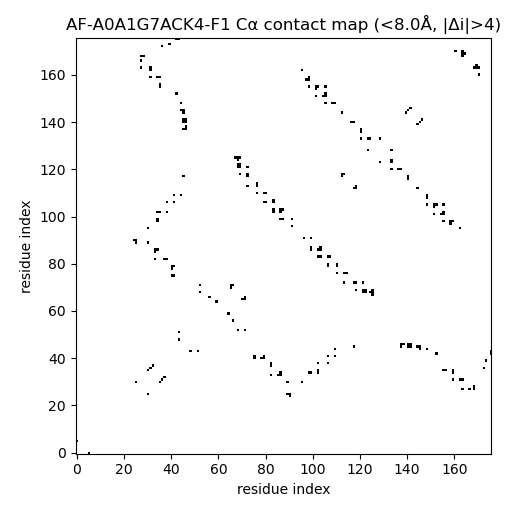O . LYS A 1 165 ? -22.405 4.480 11.297 1.00 96.25 165 LYS A O 1
ATOM 1333 N N . ASP A 1 166 ? -21.153 2.621 11.511 1.00 96.50 166 ASP A N 1
ATOM 1334 C CA . ASP A 1 166 ? -21.516 2.359 12.908 1.00 96.50 166 ASP A CA 1
ATOM 1335 C C . ASP A 1 166 ? -21.012 3.478 13.845 1.00 96.50 166 ASP A C 1
ATOM 1337 O O . ASP A 1 166 ? -21.671 3.794 14.837 1.00 96.50 166 ASP A O 1
ATOM 1341 N N . ASN A 1 167 ? -19.901 4.130 13.483 1.00 96.25 167 ASN A N 1
ATOM 1342 C CA . ASN A 1 167 ? -19.269 5.211 14.243 1.00 96.25 167 ASN A CA 1
ATOM 1343 C C . ASN A 1 167 ? -19.556 6.628 13.701 1.00 96.25 167 ASN A C 1
ATOM 1345 O O . ASN A 1 167 ? -19.067 7.598 14.268 1.00 96.25 167 ASN A O 1
ATOM 1349 N N . LYS A 1 168 ? -20.400 6.771 12.667 1.00 96.25 168 LYS A N 1
ATOM 1350 C CA . LYS A 1 168 ? -20.777 8.053 12.028 1.00 96.25 168 LYS A CA 1
ATOM 1351 C C . LYS A 1 168 ? -19.597 8.848 11.447 1.00 96.25 168 LYS A C 1
ATOM 1353 O O . LYS A 1 168 ? -19.599 10.075 11.487 1.00 96.25 168 LYS A O 1
ATOM 1358 N N . ILE A 1 169 ? -18.622 8.142 10.892 1.00 95.25 169 ILE A N 1
ATOM 1359 C CA . ILE A 1 169 ? -17.466 8.722 10.205 1.00 95.25 169 ILE A CA 1
ATOM 1360 C C . ILE A 1 169 ? -17.850 8.984 8.742 1.00 95.25 169 ILE A C 1
ATOM 1362 O O . ILE A 1 169 ? -18.391 8.098 8.074 1.00 95.25 169 ILE A O 1
ATOM 1366 N N . GLU A 1 170 ? -17.584 10.193 8.246 1.00 90.94 170 GLU A N 1
ATOM 1367 C CA . GLU A 1 170 ? -17.721 10.525 6.823 1.00 90.94 170 GLU A CA 1
ATOM 1368 C C . GLU A 1 170 ? -16.554 9.923 6.032 1.00 90.94 170 GLU A C 1
ATOM 1370 O O . GLU A 1 170 ? -15.398 10.029 6.437 1.00 90.94 170 GLU A O 1
ATOM 1375 N N . VAL A 1 171 ? -16.857 9.253 4.918 1.00 84.00 171 VAL A N 1
ATOM 1376 C CA . VAL A 1 171 ? -15.866 8.490 4.149 1.00 84.00 171 VAL A CA 1
ATOM 1377 C C . VAL A 1 171 ? -15.646 9.128 2.783 1.00 84.00 171 VAL A C 1
ATOM 1379 O O . VAL A 1 171 ? -16.566 9.181 1.969 1.00 84.00 171 VAL A O 1
ATOM 1382 N N . GLU A 1 172 ? -14.404 9.520 2.508 1.00 72.44 172 GLU A N 1
ATOM 1383 C CA . GLU A 1 172 ? -13.907 9.817 1.162 1.00 72.44 172 GLU A CA 1
ATOM 1384 C C . GLU A 1 172 ? -13.098 8.616 0.644 1.00 72.44 172 GLU A C 1
ATOM 1386 O O . GLU A 1 172 ? -11.873 8.552 0.760 1.00 72.44 172 GLU A O 1
ATOM 1391 N N . GLU A 1 173 ? -13.794 7.609 0.114 1.00 64.69 173 GLU A N 1
ATOM 1392 C CA . GLU A 1 173 ? -13.148 6.455 -0.519 1.00 64.69 173 GLU A CA 1
ATOM 1393 C C . GLU A 1 173 ? -12.590 6.865 -1.891 1.00 64.69 173 GLU A C 1
ATOM 1395 O O . GLU A 1 173 ? -13.308 7.439 -2.714 1.00 64.69 173 GLU A O 1
ATOM 1400 N N . MET A 1 174 ? -11.311 6.573 -2.157 1.00 62.03 174 MET A N 1
ATOM 1401 C CA . MET A 1 174 ? -10.748 6.759 -3.495 1.00 62.03 174 MET A CA 1
ATOM 1402 C C . MET A 1 174 ? -10.988 5.500 -4.339 1.00 62.03 174 MET A C 1
ATOM 1404 O O . MET A 1 174 ? -10.565 4.421 -3.923 1.00 62.03 174 MET A O 1
ATOM 1408 N N . PRO A 1 175 ? -11.614 5.607 -5.528 1.00 56.84 175 PRO A N 1
ATOM 1409 C CA . PRO A 1 175 ? -11.751 4.466 -6.424 1.00 56.84 175 PRO A CA 1
ATOM 1410 C C . PRO A 1 175 ? -10.368 3.999 -6.903 1.00 56.84 175 PRO A C 1
ATOM 1412 O O . PRO A 1 175 ? -9.508 4.824 -7.236 1.00 56.84 175 PRO A O 1
ATOM 1415 N N . PHE A 1 176 ? -10.174 2.680 -6.933 1.00 54.88 176 PHE A N 1
ATOM 1416 C CA . PHE A 1 176 ? -8.996 1.988 -7.465 1.00 54.88 176 PHE A CA 1
ATOM 1417 C C . PHE A 1 176 ? -9.328 1.310 -8.793 1.00 54.88 176 PHE A C 1
ATOM 1419 O O . PHE A 1 176 ? -10.454 0.777 -8.929 1.00 54.88 176 PHE A O 1
#

Organism: NCBI:txid390242

Secondary structure (DSSP, 8-state):
--HHHHHHHHHHHHHHHHHHTTSSS--HHHHHHHHTGGGGGG-S-THHHHHHHHHHHHH--STT----HHHHHHHHHHHHHHHHHHHHHSPP-TTTHHHHHHHHHHHHHHHHHHHTHHHHHHHHHHTT--HHHHHHHHHHHIIIIIHHHHHHHHHHHHHHHHHHHHHT----PPP-

pLDDT: mean 90.13, std 13.18, range [49.31, 98.75]